Protein 3HMS (pdb70)

Solvent-accessible surface area: 5576 Å² total; per-residue (Å²): 259,67,28,29,146,73,12,103,107,22,64,90,20,9,8,80,76,108,54,128,92,42,94,59,83,55,106,126,20,114,62,19,46,64,0,0,16,133,1,44,144,35,190,67,24,90,30,72,4,66,0,0,0,16,8,96,82,131,98,37,0,30,6,1,28,3,6,30,90,36,104,30,12,139,122,95,121,10,122,70,45,4,0,20,4,5,119,108,76,39,251

Structure (mmCIF, N/CA/C/O backbone):
data_3HMS
#
_entry.id   3HMS
#
_cell.length_a   38.910
_cell.length_b   42.210
_cell.length_c   52.350
_cell.angle_alpha   90.00
_cell.angle_beta   90.00
_cell.angle_gamma   90.00
#
_symmetry.space_group_name_H-M   'P 21 21 21'
#
loop_
_entity.id
_entity.type
_entity.pdbx_description
1 polymer 'Hepatocyte growth factor'
2 non-polymer 'SULFATE ION'
3 water water
#
loop_
_atom_site.group_PDB
_atom_site.id
_atom_site.type_symbol
_atom_site.label_atom_id
_atom_site.label_alt_id
_atom_site.label_comp_id
_atom_site.label_asym_id
_atom_site.label_entity_id
_atom_site.label_seq_id
_atom_site.pdbx_PDB_ins_code
_atom_site.Cartn_x
_atom_site.Cartn_y
_atom_site.Cartn_z
_atom_site.occupancy
_atom_site.B_iso_or_equiv
_atom_site.auth_seq_id
_atom_site.auth_comp_id
_atom_site.auth_asym_id
_atom_site.auth_atom_id
_atom_site.pdbx_PDB_model_num
ATOM 1 N N . ARG A 1 11 ? -16.512 -23.624 2.189 1.00 32.58 36 ARG A N 1
ATOM 2 C CA . ARG A 1 11 ? -16.234 -23.464 0.734 1.00 31.37 36 ARG A CA 1
ATOM 3 C C . ARG A 1 11 ? -16.288 -22.002 0.301 1.00 28.78 36 ARG A C 1
ATOM 4 O O . ARG A 1 11 ? -15.285 -21.443 -0.143 1.00 28.39 36 ARG A O 1
ATOM 12 N N . ASN A 1 12 ? -17.457 -21.381 0.430 1.00 25.36 37 ASN A N 1
ATOM 13 C CA . ASN A 1 12 ? -17.604 -19.984 0.043 1.00 22.17 37 ASN A CA 1
ATOM 14 C C . ASN A 1 12 ? -16.875 -19.073 1.018 1.00 19.77 37 ASN A C 1
ATOM 15 O O . ASN A 1 12 ? -16.858 -19.317 2.226 1.00 21.66 37 ASN A O 1
ATOM 20 N N . THR A 1 13 ? -16.269 -18.020 0.479 1.00 16.24 38 THR A N 1
ATOM 21 C CA . THR A 1 13 ? -15.486 -17.088 1.274 1.00 11.71 38 THR A CA 1
ATOM 22 C C . THR A 1 13 ? -16.064 -15.682 1.366 1.00 10.77 38 THR A C 1
ATOM 23 O O . THR A 1 13 ? -15.404 -14.774 1.865 1.00 10.00 38 THR A O 1
ATOM 27 N N . ILE A 1 14 ? -17.294 -15.489 0.905 1.00 9.64 39 ILE A N 1
ATOM 28 C CA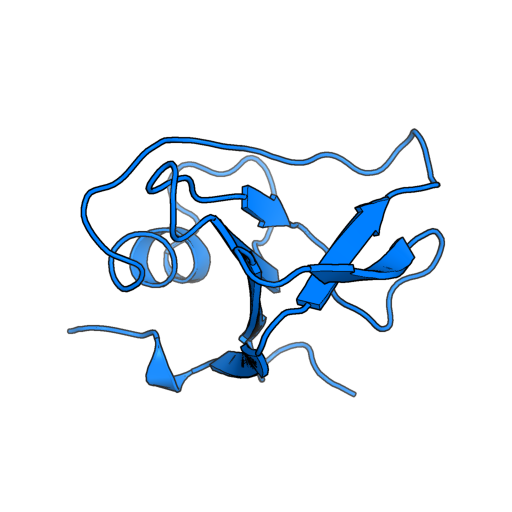 . ILE A 1 14 ? -17.876 -14.150 0.934 1.00 9.49 39 ILE A CA 1
ATOM 29 C C . ILE A 1 14 ? -18.044 -13.592 2.347 1.00 10.64 39 ILE A C 1
ATOM 30 O O . ILE A 1 14 ? -18.164 -12.381 2.535 1.00 10.70 39 ILE A O 1
ATOM 35 N N . HIS A 1 15 ? -18.031 -14.463 3.348 1.00 10.12 40 HIS A N 1
ATOM 36 C CA . HIS A 1 15 ? -18.175 -13.990 4.718 1.00 12.30 40 HIS A CA 1
ATOM 37 C C . HIS A 1 15 ? -16.891 -13.337 5.226 1.00 13.47 40 HIS A C 1
ATOM 38 O O . HIS A 1 15 ? -16.861 -12.771 6.317 1.00 14.45 40 HIS A O 1
ATOM 45 N N . GLU A 1 16 ? -15.838 -13.406 4.415 1.00 12.36 41 GLU A N 1
ATOM 46 C CA . GLU A 1 16 ? -14.551 -12.800 4.750 1.00 13.23 41 GLU A CA 1
ATOM 47 C C . GLU A 1 16 ? -14.571 -11.319 4.395 1.00 11.75 41 GLU A C 1
ATOM 48 O O . GLU A 1 16 ? -13.593 -10.608 4.626 1.00 11.74 41 GLU A O 1
ATOM 54 N N . PHE A 1 17 ? -15.683 -10.862 3.829 1.00 9.64 42 PHE A N 1
ATOM 55 C CA . PHE A 1 17 ? -15.806 -9.477 3.390 1.00 9.94 42 PHE A CA 1
ATOM 56 C C . PHE A 1 17 ? -16.801 -8.615 4.149 1.00 9.51 42 PHE A C 1
ATOM 57 O O . PHE A 1 17 ? -17.841 -9.093 4.608 1.00 11.89 42 PHE A O 1
ATOM 65 N N . LYS A 1 18 ? -16.473 -7.331 4.254 1.00 10.58 43 LYS A N 1
ATOM 66 C CA . LYS A 1 18 ? -17.355 -6.354 4.871 1.00 10.96 43 LYS A CA 1
ATOM 67 C C . LYS A 1 18 ? -18.178 -5.817 3.704 1.00 9.16 43 LYS A C 1
ATOM 68 O O . LYS A 1 18 ? -17.627 -5.307 2.729 1.00 8.88 43 LYS A O 1
ATOM 74 N N . LYS A 1 19 ? -19.494 -5.923 3.801 1.00 10.00 44 LYS A N 1
ATOM 75 C CA . LYS A 1 19 ? -20.353 -5.461 2.720 1.00 10.38 44 LYS A CA 1
ATOM 76 C C . LYS A 1 19 ? -20.866 -4.041 2.912 1.00 10.62 44 LYS A C 1
ATOM 77 O O . LYS A 1 19 ? -21.258 -3.657 4.015 1.00 11.69 44 LYS A O 1
ATOM 83 N N . SER A 1 20 ? -20.837 -3.262 1.832 1.00 9.25 45 SER A N 1
ATOM 84 C CA . SER A 1 20 ? -21.371 -1.905 1.829 1.00 10.75 45 SER A CA 1
ATOM 85 C C . SER A 1 20 ? -22.400 -1.929 0.699 1.00 10.37 45 SER A C 1
ATOM 86 O O . SER A 1 20 ? -22.050 -1.839 -0.482 1.00 10.08 45 SER A O 1
ATOM 89 N N . ALA A 1 21 ? -23.669 -2.078 1.059 1.00 10.39 46 ALA A N 1
ATOM 90 C CA . ALA A 1 21 ? -24.727 -2.140 0.056 1.00 10.68 46 ALA A CA 1
ATOM 91 C C . ALA A 1 21 ? -24.892 -0.844 -0.732 1.00 10.08 46 ALA A C 1
ATOM 92 O O . ALA A 1 21 ? -24.623 0.245 -0.222 1.00 10.56 46 ALA A O 1
ATOM 94 N N . LYS A 1 22 ? -25.347 -0.984 -1.974 1.00 10.18 47 LYS A N 1
ATOM 95 C CA . LYS A 1 22 ? -25.593 0.145 -2.871 1.00 11.74 47 LYS A CA 1
ATOM 96 C C . LYS A 1 22 ? -24.425 1.114 -2.903 1.00 11.02 47 LYS A C 1
ATOM 97 O O . LYS A 1 22 ? -24.594 2.334 -2.802 1.00 11.65 47 LYS A O 1
ATOM 103 N N . THR A 1 23 ? -23.236 0.546 -3.062 1.00 11.81 48 THR A N 1
ATOM 104 C CA . THR A 1 23 ? -22.005 1.313 -3.106 1.00 11.47 48 THR A CA 1
ATOM 105 C C . THR A 1 23 ? -21.039 0.694 -4.109 1.00 12.08 48 THR A C 1
ATOM 106 O O . THR A 1 23 ? -21.011 -0.523 -4.293 1.00 10.85 48 THR A O 1
ATOM 110 N N . THR A 1 24 ? -20.255 1.543 -4.759 1.00 11.87 49 THR A N 1
ATOM 111 C CA . THR A 1 24 ? -19.240 1.076 -5.688 1.00 12.10 49 THR A CA 1
ATOM 112 C C . THR A 1 24 ? -18.034 1.970 -5.458 1.00 13.06 49 THR A C 1
ATOM 113 O O . THR A 1 24 ? -18.118 2.945 -4.711 1.00 13.43 49 THR A O 1
ATOM 117 N N . LEU A 1 25 ? -16.908 1.624 -6.068 1.00 14.35 50 LEU A N 1
ATOM 118 C CA . LEU A 1 25 ? -15.700 2.422 -5.929 1.00 15.56 50 LEU A CA 1
ATOM 119 C C . LEU A 1 25 ? -15.304 2.940 -7.300 1.00 16.02 50 LEU A C 1
ATOM 120 O O . LEU A 1 25 ? -15.333 2.206 -8.286 1.00 16.25 50 LEU A O 1
ATOM 125 N N . ILE A 1 26 ? -14.956 4.216 -7.360 1.00 17.80 51 ILE A N 1
ATOM 126 C CA . ILE A 1 26 ? -14.544 4.830 -8.611 1.00 19.93 51 ILE A CA 1
ATOM 127 C C . ILE A 1 26 ? -13.054 5.104 -8.484 1.00 20.65 51 ILE A C 1
ATOM 128 O O . ILE A 1 26 ? -12.615 5.727 -7.521 1.00 20.03 51 ILE A O 1
ATOM 133 N N . LYS A 1 27 ? -12.268 4.623 -9.437 1.00 22.96 52 LYS A N 1
ATOM 134 C CA . LYS A 1 27 ? -10.838 4.859 -9.358 1.00 26.11 52 LYS A CA 1
ATOM 135 C C . LYS A 1 27 ? -10.485 6.128 -10.116 1.00 26.95 52 LYS A C 1
ATOM 136 O O . LYS A 1 27 ? -10.824 6.282 -11.289 1.00 26.04 52 LYS A O 1
ATOM 142 N N . ILE A 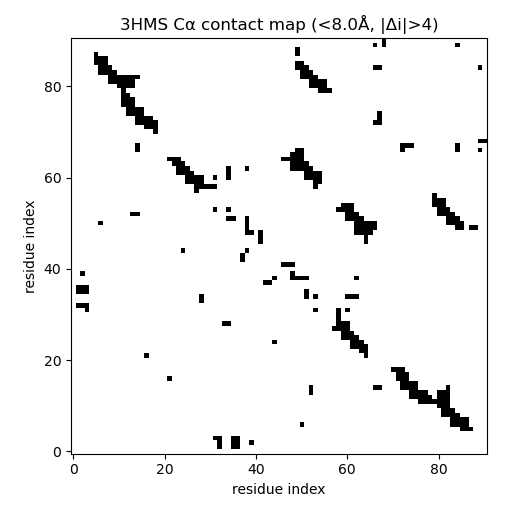1 28 ? -9.818 7.042 -9.422 1.00 29.42 53 ILE A N 1
ATOM 143 C CA . ILE A 1 28 ? -9.411 8.311 -10.007 1.00 31.61 53 ILE A CA 1
ATOM 144 C C . ILE A 1 28 ? -7.979 8.196 -10.514 1.00 33.30 53 ILE A C 1
ATOM 145 O O . ILE A 1 28 ? -7.631 8.746 -11.560 1.00 33.96 53 ILE A O 1
ATOM 150 N N . ASP A 1 29 ? -7.152 7.476 -9.762 1.00 34.46 54 ASP A N 1
ATOM 151 C CA . ASP A 1 29 ? -5.755 7.281 -10.125 1.00 36.03 54 ASP A CA 1
ATOM 152 C C . ASP A 1 29 ? -5.652 6.384 -11.354 1.00 35.62 54 ASP A C 1
ATOM 153 O O . ASP A 1 29 ? -6.068 5.226 -11.326 1.00 35.68 54 ASP A O 1
ATOM 158 N N . PRO A 1 30 ? -5.097 6.913 -12.453 1.00 35.66 55 PRO A N 1
ATOM 159 C CA . PRO A 1 30 ? -4.935 6.164 -13.704 1.00 35.49 55 PRO A CA 1
ATOM 160 C C . PRO A 1 30 ? -4.050 4.927 -13.563 1.00 34.93 55 PRO A C 1
ATOM 161 O O . PRO A 1 30 ? -4.202 3.957 -14.305 1.00 34.37 55 PRO A O 1
ATOM 165 N N . ALA A 1 31 ? -3.125 4.971 -12.610 1.00 35.13 56 ALA A N 1
ATOM 166 C CA . ALA A 1 31 ? -2.200 3.866 -12.382 1.00 34.98 56 ALA A CA 1
ATOM 167 C C . ALA A 1 31 ? -2.875 2.610 -11.844 1.00 34.21 56 ALA A C 1
ATOM 168 O O . ALA A 1 31 ? -2.414 1.497 -12.101 1.00 34.69 56 ALA A O 1
ATOM 170 N N . LEU A 1 32 ? -3.958 2.788 -11.093 1.00 33.20 57 LEU A N 1
ATOM 171 C CA . LEU A 1 32 ? -4.685 1.659 -10.520 1.00 31.42 57 LEU A CA 1
ATOM 172 C C . LEU A 1 32 ? -5.350 0.824 -11.608 1.00 31.65 57 LEU A C 1
ATOM 173 O O . LEU A 1 32 ? -5.873 1.366 -12.580 1.00 32.10 57 LEU A O 1
ATOM 178 N N . LYS A 1 33 ? -5.326 -0.495 -11.441 1.00 30.88 58 LYS A N 1
ATOM 179 C CA . LYS A 1 33 ? -5.929 -1.395 -12.416 1.00 30.61 58 LYS A CA 1
ATOM 180 C C 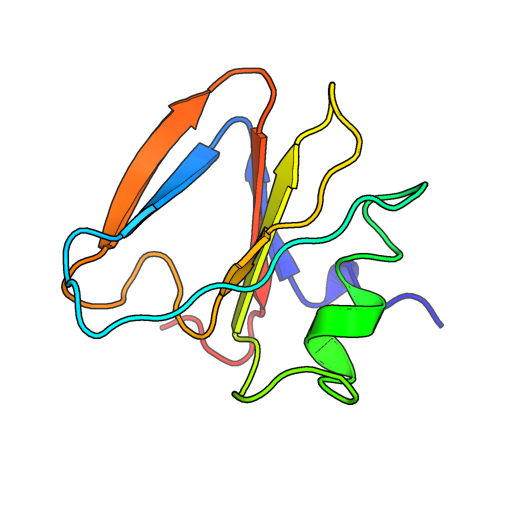. LYS A 1 33 ? -7.116 -2.156 -11.839 1.00 29.58 58 LYS A C 1
ATOM 181 O O . LYS A 1 33 ? -7.245 -2.300 -10.625 1.00 29.22 58 LYS A O 1
ATOM 187 N N . ILE A 1 34 ? -7.981 -2.634 -12.727 1.00 27.97 59 ILE A N 1
ATOM 188 C CA . ILE A 1 34 ? -9.173 -3.380 -12.338 1.00 26.59 59 ILE A CA 1
ATOM 189 C C . ILE A 1 34 ? -9.426 -4.509 -13.331 1.00 25.15 59 ILE A C 1
ATOM 190 O O . ILE A 1 34 ? -9.048 -4.415 -14.496 1.00 25.23 59 ILE A O 1
ATOM 195 N N . LYS A 1 35 ? -10.053 -5.583 -12.863 1.00 22.07 60 LYS A N 1
ATOM 196 C CA . LYS A 1 35 ? -10.387 -6.709 -13.725 1.00 21.02 60 LYS A CA 1
ATOM 197 C C . LYS A 1 35 ? -11.880 -6.960 -13.561 1.00 19.73 60 LYS A C 1
ATOM 198 O O . LYS A 1 35 ? -12.419 -6.796 -12.466 1.00 17.56 60 LYS A O 1
ATOM 204 N N A THR A 1 36 ? -12.544 -7.354 -14.645 0.50 19.08 61 THR A N 1
ATOM 205 N N B THR A 1 36 ? -12.545 -7.354 -14.643 0.50 19.68 61 THR A N 1
ATOM 206 C CA A THR A 1 36 ? -13.980 -7.612 -14.603 0.50 17.76 61 THR A CA 1
ATOM 207 C CA B THR A 1 36 ? -13.979 -7.611 -14.592 0.50 19.00 61 THR A CA 1
ATOM 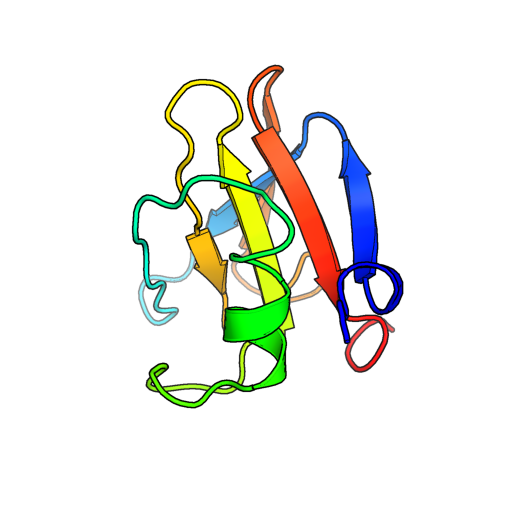208 C C A THR A 1 36 ? -14.350 -8.883 -15.357 0.50 18.42 61 THR A C 1
ATOM 209 C C B THR A 1 36 ? -14.363 -8.866 -15.369 0.50 19.11 61 THR A C 1
ATOM 210 O O A THR A 1 36 ? -13.644 -9.304 -16.273 0.50 17.81 61 THR A O 1
ATOM 211 O O B THR A 1 36 ? -13.677 -9.262 -16.312 0.50 18.53 61 THR A O 1
ATOM 218 N N . LYS A 1 37 ? -15.468 -9.484 -14.967 1.00 18.19 62 LYS A N 1
ATOM 219 C CA . LYS A 1 37 ? -15.952 -10.700 -15.608 1.00 19.83 62 LYS A CA 1
ATOM 220 C C . LYS A 1 37 ? -17.375 -10.947 -15.126 1.00 18.87 62 LYS A C 1
ATOM 221 O O . LYS A 1 37 ? -17.699 -10.668 -13.973 1.00 18.56 62 LYS A O 1
ATOM 227 N N . LYS A 1 38 ? -18.234 -11.456 -16.001 1.00 16.25 63 LYS A N 1
ATOM 228 C CA . LYS A 1 38 ? -19.596 -11.751 -15.584 1.00 16.26 63 LYS A CA 1
ATOM 229 C C . LYS A 1 38 ? -19.604 -13.124 -14.926 1.00 16.36 63 LYS A C 1
ATOM 230 O O . LYS A 1 38 ? -18.870 -14.023 -15.341 1.00 15.52 63 LYS A O 1
ATOM 236 N N . VAL A 1 39 ? -20.422 -13.273 -13.888 1.00 16.72 64 VAL A N 1
ATOM 237 C CA . VAL A 1 39 ? -20.545 -14.534 -13.167 1.00 18.94 64 VAL A CA 1
ATOM 238 C C . VAL A 1 39 ? -22.010 -14.755 -12.813 1.00 21.76 64 VAL A C 1
ATOM 239 O O . VAL A 1 39 ? -22.836 -13.865 -13.001 1.00 25.75 64 VAL A O 1
ATOM 243 N N . ASN A 1 40 ? -22.333 -15.936 -12.304 1.00 22.68 65 ASN A N 1
ATOM 244 C CA . ASN A 1 40 ? -23.712 -16.228 -11.936 1.00 23.39 65 ASN A CA 1
ATOM 245 C C . ASN A 1 40 ? -24.089 -15.718 -10.549 1.00 22.42 65 ASN A C 1
ATOM 246 O O . ASN A 1 40 ? -25.237 -15.330 -10.319 1.00 22.67 65 ASN A O 1
ATOM 251 N N . THR A 1 41 ? -23.129 -15.705 -9.629 1.00 18.48 66 THR A N 1
ATOM 252 C CA . THR A 1 41 ? -23.408 -15.251 -8.269 1.00 16.77 66 THR A CA 1
ATOM 253 C C . THR A 1 41 ? -22.284 -14.432 -7.654 1.00 15.64 66 THR A C 1
ATOM 254 O O . THR A 1 41 ? -21.136 -14.481 -8.102 1.00 14.41 66 THR A O 1
ATOM 258 N N . ALA A 1 42 ? -22.629 -13.687 -6.609 1.00 13.33 67 ALA A N 1
ATOM 259 C CA . ALA A 1 42 ? -21.664 -12.863 -5.905 1.00 11.85 67 ALA A CA 1
ATOM 260 C C . ALA A 1 42 ? -20.648 -13.762 -5.198 1.00 11.97 67 ALA A C 1
ATOM 261 O O . ALA A 1 42 ? -19.526 -13.348 -4.941 1.00 10.65 67 ALA A O 1
ATOM 263 N N . ASP A 1 43 ? -21.044 -14.994 -4.883 1.00 11.49 68 ASP A N 1
ATOM 264 C CA . ASP A 1 43 ? -20.123 -15.920 -4.235 1.00 12.24 68 ASP A CA 1
ATOM 265 C C . ASP A 1 43 ? -18.943 -16.217 -5.156 1.00 11.11 68 ASP A C 1
ATOM 266 O O . ASP A 1 43 ? -17.813 -16.383 -4.697 1.00 12.15 68 ASP A O 1
ATOM 271 N N . GLN A 1 44 ? -19.210 -16.297 -6.456 1.00 11.53 69 GLN A N 1
ATOM 272 C CA . GLN A 1 44 ? -18.147 -16.565 -7.417 1.00 12.30 69 GLN A CA 1
ATOM 273 C C . GLN A 1 44 ? -17.155 -15.403 -7.427 1.00 11.60 69 GLN A C 1
ATOM 274 O O . GLN A 1 44 ? -15.950 -15.607 -7.554 1.00 11.09 69 GLN A O 1
ATOM 280 N N A CYS A 1 45 ? -17.654 -14.178 -7.287 0.50 9.89 70 CYS A N 1
ATOM 281 N N B CYS A 1 45 ? -17.677 -14.191 -7.282 0.50 11.02 70 CYS A N 1
ATOM 282 C CA A CYS A 1 45 ? -16.758 -13.025 -7.262 0.50 9.56 70 CYS A CA 1
ATOM 283 C CA B CYS A 1 45 ? -16.858 -12.986 -7.265 0.50 11.67 70 CYS A CA 1
ATOM 284 C C A CYS A 1 45 ? -15.856 -13.143 -6.046 0.50 9.83 70 CYS A C 1
ATOM 285 C C B CYS A 1 45 ? -15.922 -13.027 -6.049 0.50 10.96 70 CYS A C 1
ATOM 286 O O A CYS A 1 45 ? -14.639 -12.997 -6.142 0.50 9.79 70 CYS A O 1
ATOM 287 O O B CYS A 1 45 ? -14.733 -12.734 -6.159 0.50 11.04 70 CYS A O 1
ATOM 292 N N . ALA A 1 46 ? -16.471 -13.408 -4.898 1.00 9.73 71 ALA A N 1
ATOM 293 C CA . ALA A 1 46 ? -15.716 -13.515 -3.654 1.00 10.00 71 ALA A CA 1
ATOM 294 C C . ALA A 1 46 ? -14.679 -14.628 -3.692 1.00 10.76 71 ALA A C 1
ATOM 295 O O . ALA A 1 46 ? -13.529 -14.423 -3.309 1.00 10.68 71 ALA A O 1
ATOM 297 N N . ASN A 1 47 ? -15.081 -15.811 -4.149 1.00 10.44 72 ASN A N 1
ATOM 298 C CA . ASN A 1 47 ? -14.153 -16.928 -4.205 1.00 12.67 72 ASN A CA 1
ATOM 299 C C . ASN A 1 47 ? -12.991 -16.665 -5.154 1.00 12.58 72 ASN A C 1
ATOM 300 O O . ASN A 1 47 ? -11.860 -17.038 -4.864 1.00 12.44 72 ASN A O 1
ATOM 305 N N . ARG A 1 48 ? -13.253 -16.007 -6.280 1.00 11.81 73 ARG A N 1
ATOM 306 C CA . ARG A 1 48 ? -12.168 -15.714 -7.205 1.00 11.77 73 ARG A CA 1
ATOM 307 C C . ARG A 1 48 ? -11.257 -14.631 -6.638 1.00 11.45 73 ARG A C 1
ATOM 308 O O . ARG A 1 48 ? -10.049 -14.636 -6.873 1.00 13.21 73 ARG A O 1
ATOM 316 N N . CYS A 1 49 ? -11.836 -13.708 -5.877 1.00 10.11 74 CYS A N 1
ATOM 317 C CA . CYS A 1 49 ? -11.057 -12.633 -5.283 1.00 9.28 74 CYS A CA 1
ATOM 318 C C . CYS A 1 49 ? -10.096 -13.175 -4.220 1.00 11.34 74 CYS A C 1
ATOM 319 O O . CYS A 1 49 ? -8.909 -12.850 -4.225 1.00 10.01 74 CYS A O 1
ATOM 322 N N . THR A 1 50 ? -10.601 -14.019 -3.323 1.00 10.48 75 THR A N 1
ATOM 323 C CA . THR A 1 50 ? -9.754 -14.560 -2.263 1.00 11.96 75 THR A CA 1
ATOM 324 C C . THR A 1 50 ? -8.690 -15.525 -2.773 1.00 14.42 75 THR A C 1
ATOM 325 O O . THR A 1 50 ? -7.579 -15.546 -2.251 1.00 11.88 75 THR A O 1
ATOM 329 N N . ARG A 1 51 ? -9.024 -16.318 -3.788 1.00 17.17 76 ARG A N 1
ATOM 330 C CA . ARG A 1 51 ? -8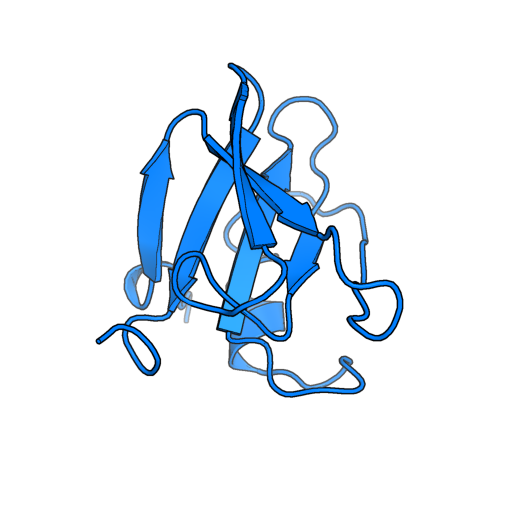.060 -17.265 -4.348 1.00 22.06 76 ARG A CA 1
ATOM 331 C C . ARG A 1 51 ? -7.029 -16.515 -5.185 1.00 23.89 76 ARG A C 1
ATOM 332 O O . ARG A 1 51 ? -5.889 -16.956 -5.326 1.00 23.39 76 ARG A O 1
ATOM 340 N N A ASN A 1 52 ? -7.430 -15.374 -5.737 0.50 25.02 77 ASN A N 1
ATOM 341 N N B ASN A 1 52 ? -7.461 -15.394 -5.753 0.50 25.72 77 ASN A N 1
ATOM 342 C CA A ASN A 1 52 ? -6.530 -14.546 -6.538 0.50 27.48 77 ASN A CA 1
ATOM 343 C CA B ASN A 1 52 ? -6.611 -14.533 -6.565 0.50 28.66 77 ASN A CA 1
ATOM 344 C C A ASN A 1 52 ? -5.778 -15.280 -7.639 0.50 29.60 77 ASN A C 1
ATOM 345 C C B ASN A 1 52 ? -5.836 -15.252 -7.670 0.50 30.31 77 ASN A C 1
ATOM 346 O O A ASN A 1 52 ? -4.835 -14.738 -8.214 0.50 29.78 77 ASN A O 1
ATOM 347 O O B ASN A 1 52 ? -4.932 -14.675 -8.274 0.50 30.24 77 ASN A O 1
ATOM 356 N N . LYS A 1 53 ? -6.192 -16.504 -7.941 1.00 31.81 78 LYS A N 1
ATOM 357 C CA . LYS A 1 53 ? -5.513 -17.284 -8.971 1.00 34.49 78 LYS A CA 1
ATOM 358 C C . LYS A 1 53 ? -5.413 -16.639 -10.354 1.00 35.49 78 LYS A C 1
ATOM 359 O O . LYS A 1 53 ? -4.354 -16.687 -10.982 1.00 37.47 78 LYS A O 1
ATOM 365 N N . GLY A 1 54 ? -6.496 -16.033 -10.830 1.00 34.79 79 GLY A N 1
ATOM 366 C CA . GLY A 1 54 ? -6.454 -15.419 -12.148 1.00 34.16 79 GLY A CA 1
ATOM 367 C C . GLY A 1 54 ? -6.431 -13.903 -12.153 1.00 33.06 79 GLY A C 1
ATOM 368 O O . GLY A 1 54 ? -7.007 -13.274 -13.040 1.00 34.96 79 GLY A O 1
ATOM 369 N N . LEU A 1 55 ? -5.753 -13.312 -11.174 1.00 31.44 80 LEU A N 1
ATOM 370 C CA . LEU A 1 55 ? -5.673 -11.859 -11.068 1.00 28.74 80 LEU A CA 1
ATOM 371 C C . LEU A 1 55 ? -4.228 -11.374 -10.948 1.00 28.52 80 LEU A C 1
ATOM 372 O O . LEU A 1 55 ? -3.463 -11.867 -10.116 1.00 27.38 80 LEU A O 1
ATOM 377 N N . PRO A 1 56 ? -3.841 -10.392 -11.779 1.00 27.03 81 PRO A N 1
ATOM 378 C CA . PRO A 1 56 ? -2.497 -9.805 -11.809 1.00 27.09 81 PRO A CA 1
ATOM 379 C C . PRO A 1 56 ? -2.186 -8.894 -10.620 1.00 26.20 81 PRO A C 1
ATOM 380 O O . PRO A 1 56 ? -1.386 -7.963 -10.730 1.00 27.10 81 PRO A O 1
ATOM 384 N N . PHE A 1 57 ? -2.820 -9.166 -9.486 1.00 22.39 82 PHE A N 1
ATOM 385 C CA . PHE A 1 57 ? -2.607 -8.372 -8.286 1.00 20.26 82 PHE A CA 1
ATOM 386 C C . PHE A 1 57 ? -3.286 -9.054 -7.109 1.00 18.58 82 PHE A C 1
ATOM 387 O O . PHE A 1 57 ? -3.968 -10.061 -7.283 1.00 20.09 82 PHE A O 1
ATOM 395 N N . THR A 1 58 ? -3.086 -8.516 -5.912 1.00 17.30 83 THR A N 1
ATOM 396 C CA . THR A 1 58 ? -3.725 -9.072 -4.724 1.00 16.05 83 THR A CA 1
ATOM 397 C C . THR A 1 58 ? -5.117 -8.447 -4.647 1.00 13.89 83 THR A C 1
ATOM 398 O O . THR A 1 58 ? -5.251 -7.240 -4.454 1.00 13.74 83 THR A O 1
ATOM 402 N N . CYS A 1 59 ? -6.151 -9.262 -4.815 1.00 12.98 84 CYS A N 1
ATOM 403 C CA . CYS A 1 59 ? -7.514 -8.746 -4.758 1.00 13.04 84 CYS A CA 1
ATOM 404 C C . CYS A 1 59 ? -7.853 -8.370 -3.328 1.00 13.02 84 CYS A C 1
ATOM 405 O O . CYS A 1 59 ? -7.756 -9.201 -2.422 1.00 12.93 84 CYS A O 1
ATOM 408 N N . LYS A 1 60 ? -8.250 -7.118 -3.125 1.00 11.18 85 LYS A N 1
ATOM 409 C CA . LYS A 1 60 ? -8.598 -6.644 -1.793 1.00 9.90 85 LYS A CA 1
ATOM 410 C C . LYS A 1 60 ? -10.082 -6.378 -1.630 1.00 9.11 85 LYS A C 1
ATOM 411 O O . LYS A 1 60 ? -10.578 -6.263 -0.509 1.00 10.36 85 LYS A O 1
ATOM 417 N N . ALA A 1 61 ? -10.788 -6.265 -2.745 1.00 8.26 86 ALA A N 1
ATOM 418 C CA . ALA A 1 61 ? -12.214 -5.981 -2.689 1.00 9.31 86 ALA A CA 1
ATOM 419 C C . ALA A 1 61 ? -12.841 -6.182 -4.055 1.00 9.36 86 ALA A C 1
ATOM 420 O O . ALA A 1 61 ? -12.144 -6.309 -5.060 1.00 10.94 86 ALA A O 1
ATOM 422 N N . PHE A 1 62 ? -14.165 -6.220 -4.089 1.00 9.00 87 PHE A N 1
ATOM 423 C CA . PHE A 1 62 ? -14.859 -6.367 -5.354 1.00 8.73 87 PHE A CA 1
ATOM 424 C C . PHE A 1 62 ? -16.244 -5.753 -5.269 1.00 9.11 87 PHE A C 1
ATOM 425 O O . PHE A 1 62 ? -16.792 -5.556 -4.183 1.00 7.69 87 PHE A O 1
ATOM 433 N N . VAL A 1 63 ? -16.793 -5.412 -6.424 1.00 9.15 88 VAL A N 1
ATOM 434 C CA . VAL A 1 63 ? -18.135 -4.869 -6.483 1.00 9.62 88 VAL A CA 1
ATOM 435 C C . VAL A 1 63 ? -18.907 -5.857 -7.334 1.00 10.09 88 VAL A C 1
ATOM 436 O O . VAL A 1 63 ? -18.367 -6.419 -8.284 1.00 10.69 88 VAL A O 1
ATOM 440 N N . PHE A 1 64 ? -20.158 -6.096 -6.966 1.00 8.67 89 PHE A N 1
ATOM 441 C CA . PHE A 1 64 ? -20.995 -6.995 -7.731 1.00 9.36 89 PHE A CA 1
ATOM 442 C C . PHE A 1 64 ? -22.097 -6.135 -8.312 1.00 10.12 89 PHE A C 1
ATOM 443 O O . PHE A 1 64 ? -22.797 -5.433 -7.577 1.00 10.59 89 PHE A O 1
ATOM 451 N N . ASP A 1 65 ? -22.204 -6.154 -9.635 1.00 11.98 90 ASP A N 1
ATOM 452 C CA . ASP A 1 65 ? -23.246 -5.423 -10.345 1.00 13.43 90 ASP A CA 1
ATOM 453 C C . ASP A 1 65 ? -24.381 -6.437 -10.392 1.00 13.81 90 ASP A C 1
ATOM 454 O O . ASP A 1 65 ? -24.348 -7.385 -11.179 1.00 14.01 90 ASP A O 1
ATOM 459 N N . LYS A 1 66 ? -25.364 -6.234 -9.524 1.00 14.00 91 LYS A N 1
ATOM 460 C CA . LYS A 1 66 ? -26.509 -7.121 -9.385 1.00 16.24 91 LYS A CA 1
ATOM 461 C C . LYS A 1 66 ? -27.338 -7.287 -10.651 1.00 18.56 91 LYS A C 1
ATOM 462 O O . LYS A 1 66 ? -27.840 -8.377 -10.931 1.00 22.29 91 LYS A O 1
ATOM 468 N N . ALA A 1 67 ? -27.478 -6.210 -11.413 1.00 18.83 92 ALA A N 1
ATOM 469 C CA . ALA A 1 67 ? -28.269 -6.248 -12.639 1.00 21.32 92 ALA A CA 1
ATOM 470 C C . ALA A 1 67 ? -27.584 -6.987 -13.784 1.00 22.26 92 ALA A C 1
ATOM 471 O O . ALA A 1 67 ? -28.215 -7.786 -14.482 1.00 22.54 92 ALA A O 1
ATOM 473 N N . ARG A 1 68 ? -26.297 -6.717 -13.974 1.00 23.19 93 ARG A N 1
ATOM 474 C CA . ARG A 1 68 ? -25.529 -7.340 -15.048 1.00 23.70 93 ARG A CA 1
ATOM 475 C C . ARG A 1 68 ? -24.809 -8.617 -14.623 1.00 22.01 93 ARG A C 1
ATOM 476 O O . ARG A 1 68 ? -24.231 -9.316 -15.459 1.00 21.90 93 ARG A O 1
ATOM 484 N N . LYS A 1 69 ? -24.853 -8.924 -13.330 1.00 20.37 94 LYS A N 1
ATOM 485 C CA . LYS A 1 69 ? -24.190 -10.113 -12.800 1.00 20.31 94 LYS A CA 1
ATOM 486 C C . LYS A 1 69 ? -22.703 -10.006 -13.102 1.00 19.67 94 LYS A C 1
ATOM 487 O O . LYS A 1 69 ? -22.063 -10.983 -13.494 1.00 19.93 94 LYS A O 1
ATOM 493 N N . GLN A 1 70 ? -22.154 -8.812 -12.916 1.00 18.09 95 GLN A N 1
ATOM 494 C CA . GLN A 1 70 ? -20.747 -8.596 -13.201 1.00 17.52 95 GLN A CA 1
ATOM 495 C C . GLN A 1 70 ? -19.893 -8.371 -11.969 1.00 15.43 95 GLN A C 1
ATOM 496 O O . GLN A 1 70 ? -20.291 -7.677 -11.035 1.00 13.36 95 GLN A O 1
ATOM 502 N N A CYS A 1 71 ? -18.710 -8.986 -11.960 0.50 13.62 96 CYS A N 1
ATOM 503 N N B CYS A 1 71 ? -18.703 -8.947 -12.000 0.50 14.87 96 CYS A N 1
ATOM 504 C CA A CYS A 1 71 ? -17.772 -8.812 -10.854 0.50 12.29 96 CYS A CA 1
ATOM 505 C CA B CYS A 1 71 ? -17.759 -8.869 -10.903 0.50 14.38 96 CYS A CA 1
ATOM 506 C C A CYS A 1 71 ? -16.756 -7.774 -11.284 0.50 11.55 96 CYS A C 1
ATOM 507 C C B CYS A 1 71 ? -16.631 -7.886 -11.236 0.50 12.84 96 CYS A C 1
ATOM 508 O O A CYS A 1 71 ? -16.327 -7.746 -12.435 0.50 12.10 96 CYS A O 1
ATOM 509 O O B CYS A 1 71 ? -16.006 -8.000 -12.288 0.50 12.89 96 CYS A O 1
ATOM 514 N N . LEU A 1 72 ? -16.375 -6.926 -10.344 1.00 10.86 97 LEU A N 1
ATOM 515 C CA . LEU A 1 72 ? -15.337 -5.930 -10.573 1.00 12.06 97 LEU A CA 1
ATOM 516 C C . LEU A 1 72 ? -14.338 -6.193 -9.450 1.00 11.25 97 LEU A C 1
ATOM 517 O O . LEU A 1 72 ? -14.649 -5.936 -8.292 1.00 11.95 97 LEU A O 1
ATOM 522 N N . TRP A 1 73 ? -13.163 -6.727 -9.784 1.00 10.08 98 TRP A N 1
ATOM 523 C CA . TRP A 1 73 ? -12.136 -7.025 -8.780 1.00 9.46 98 TRP A CA 1
ATOM 524 C C . TRP A 1 73 ? -11.127 -5.889 -8.671 1.00 10.69 98 TRP A C 1
ATOM 525 O O . TRP A 1 73 ? -10.616 -5.406 -9.688 1.00 11.62 98 TRP A O 1
ATOM 536 N N . PHE A 1 74 ? -10.829 -5.484 -7.437 1.00 11.60 99 PHE A N 1
ATOM 537 C CA . PHE A 1 74 ? -9.907 -4.377 -7.184 1.00 11.77 99 PHE A CA 1
ATOM 538 C C . PHE A 1 74 ? -8.681 -4.709 -6.333 1.00 13.12 99 PHE A C 1
ATOM 539 O O . PHE A 1 74 ? -8.753 -5.500 -5.397 1.00 12.14 99 PHE A O 1
ATOM 547 N N . PRO A 1 75 ? -7.533 -4.091 -6.651 1.00 13.21 100 PRO A N 1
ATOM 548 C CA . PRO A 1 75 ? -6.301 -4.310 -5.889 1.00 13.81 100 PRO A CA 1
ATOM 549 C C . PRO A 1 75 ? -6.260 -3.205 -4.828 1.00 14.39 100 PRO A C 1
ATOM 550 O O . PRO A 1 75 ? -5.203 -2.860 -4.294 1.00 16.22 100 PRO A O 1
ATOM 554 N N . PHE A 1 76 ? -7.437 -2.660 -4.526 1.00 13.74 101 PHE A N 1
ATOM 555 C CA . PHE A 1 76 ? -7.577 -1.582 -3.552 1.00 14.32 101 PHE A CA 1
ATOM 556 C C . PHE A 1 76 ? -8.946 -1.632 -2.882 1.00 13.63 101 PHE A C 1
ATOM 557 O O . PHE A 1 76 ? -9.794 -2.433 -3.262 1.00 14.07 101 PHE A O 1
ATOM 565 N N . ASN A 1 77 ? -9.154 -0.788 -1.873 1.00 13.74 102 ASN A N 1
ATOM 566 C CA . ASN A 1 77 ? -10.457 -0.716 -1.220 1.00 14.12 102 ASN A CA 1
ATOM 567 C C . ASN A 1 77 ? -10.846 0.746 -0.990 1.00 13.28 102 ASN A C 1
ATOM 568 O O . ASN A 1 77 ? -10.218 1.660 -1.543 1.00 13.89 102 ASN A O 1
ATOM 573 N N . SER A 1 78 ? -11.876 0.979 -0.187 1.00 15.43 103 SER A N 1
ATOM 574 C CA . SER A 1 78 ? -12.353 2.341 0.052 1.00 17.13 103 SER A CA 1
ATOM 575 C C . SER A 1 78 ? -11.415 3.271 0.815 1.00 19.08 103 SER A C 1
ATOM 576 O O . SER A 1 78 ? -11.656 4.477 0.878 1.00 18.82 103 SER A O 1
ATOM 579 N N A MET A 1 79 ? -10.350 2.722 1.390 0.50 19.42 104 MET A N 1
ATOM 580 N N B MET A 1 79 ? -10.354 2.715 1.392 0.50 19.41 104 MET A N 1
ATOM 581 C CA A MET A 1 79 ? -9.399 3.533 2.147 0.50 21.25 104 MET A CA 1
ATOM 582 C CA B MET A 1 79 ? -9.401 3.518 2.148 0.50 21.27 104 MET A CA 1
ATOM 583 C C A MET A 1 79 ? -8.137 3.838 1.349 0.50 21.39 104 MET A C 1
ATOM 584 C C B MET A 1 79 ? -8.120 3.791 1.368 0.50 21.40 104 MET A C 1
ATOM 585 O O A MET A 1 79 ? -7.223 4.497 1.847 0.50 22.13 104 MET A O 1
ATOM 586 O O B MET A 1 79 ? -7.176 4.384 1.894 0.50 22.29 104 MET A O 1
ATOM 595 N N . SER A 1 80 ? -8.092 3.361 0.111 1.00 21.69 105 SER A N 1
ATOM 596 C CA . SER A 1 80 ? -6.932 3.571 -0.746 1.00 22.14 105 SER A CA 1
ATOM 597 C C . SER A 1 80 ? -6.953 4.962 -1.381 1.00 22.72 105 SER A C 1
ATOM 598 O O . SER A 1 80 ? -8.017 5.537 -1.606 1.00 22.82 105 SER A O 1
ATOM 601 N N . SER A 1 81 ? -5.771 5.501 -1.664 1.00 24.97 106 SER A N 1
ATOM 602 C CA . SER A 1 81 ? -5.668 6.814 -2.288 1.00 25.34 106 SER A CA 1
ATOM 603 C C . SER A 1 81 ? -6.090 6.708 -3.749 1.00 25.66 106 SER A C 1
ATOM 604 O O . SER A 1 81 ? -5.892 5.672 -4.385 1.00 26.34 106 SER A O 1
ATOM 607 N N . GLY A 1 82 ? -6.675 7.78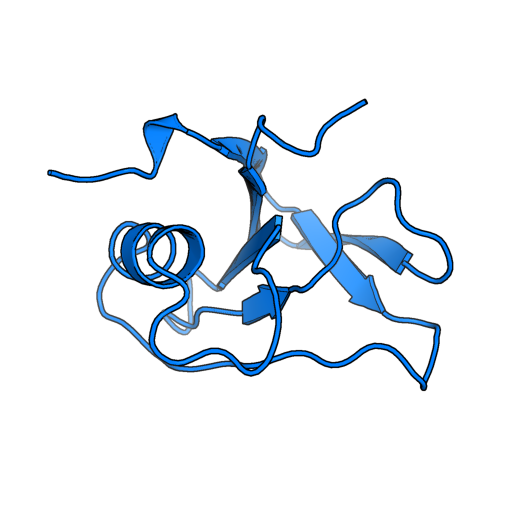0 -4.274 1.00 25.14 107 GLY A N 1
ATOM 608 C CA . GLY A 1 82 ? -7.104 7.785 -5.660 1.00 25.19 107 GLY A CA 1
ATOM 609 C C . GLY A 1 82 ? -8.353 6.963 -5.899 1.00 24.26 107 GLY A C 1
ATOM 610 O O . GLY A 1 82 ? -8.615 6.525 -7.020 1.00 25.09 107 GLY A O 1
ATOM 611 N N . VAL A 1 83 ? -9.126 6.755 -4.840 1.00 22.87 108 VAL A N 1
ATOM 612 C CA . VAL A 1 83 ? -10.357 5.979 -4.926 1.00 22.11 108 VAL A CA 1
ATOM 6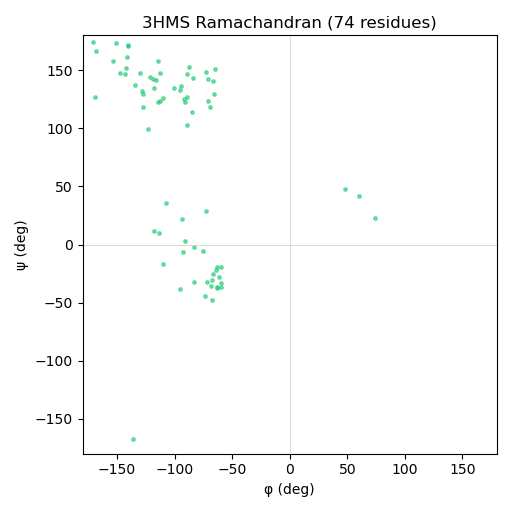13 C C . VAL A 1 83 ? -11.478 6.710 -4.200 1.00 20.84 108 VAL A C 1
ATOM 614 O O . VAL A 1 83 ? -11.277 7.241 -3.111 1.00 21.19 108 VAL A O 1
ATOM 618 N N . LYS A 1 84 ? -12.659 6.739 -4.806 1.00 20.91 109 LYS A N 1
ATOM 619 C CA . LYS A 1 84 ? -13.801 7.406 -4.194 1.00 21.70 109 LYS A CA 1
ATOM 620 C C . LYS A 1 84 ? -15.019 6.494 -4.189 1.00 19.73 109 LYS A C 1
ATOM 621 O O . LYS A 1 84 ? -15.187 5.667 -5.083 1.00 19.99 109 LYS A O 1
ATOM 627 N N . LYS A 1 85 ? -15.858 6.633 -3.168 1.00 19.51 110 LYS A N 1
ATOM 628 C CA . LYS A 1 85 ? -17.076 5.839 -3.080 1.00 19.24 110 LYS A CA 1
ATOM 629 C C . LYS A 1 85 ? -18.177 6.567 -3.836 1.00 17.78 110 LYS A C 1
ATOM 630 O O . LYS A 1 85 ? -18.150 7.789 -3.969 1.00 18.74 110 LYS A O 1
ATOM 636 N N . GLU A 1 86 ? -19.139 5.810 -4.343 1.00 15.59 111 GLU A N 1
ATOM 637 C CA . GLU A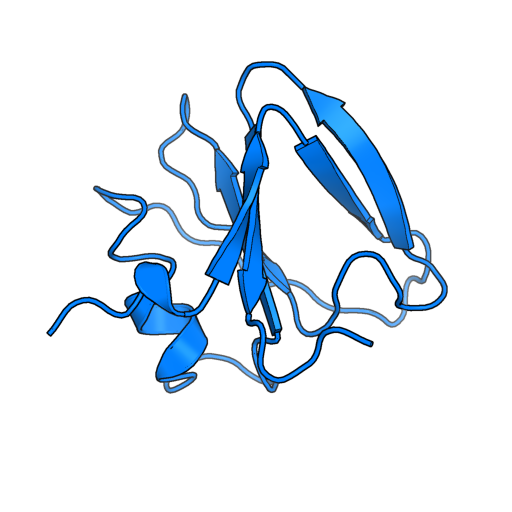 1 86 ? -20.271 6.385 -5.049 1.00 14.97 111 GLU A CA 1
ATOM 638 C C . GLU A 1 86 ? -21.461 5.479 -4.776 1.00 15.27 111 GLU A C 1
ATOM 639 O O . GLU A 1 86 ? -21.300 4.269 -4.604 1.00 13.28 111 GLU A O 1
ATOM 645 N N . PHE A 1 87 ? -22.649 6.069 -4.717 1.00 15.56 112 PHE A N 1
ATOM 646 C CA . PHE A 1 87 ? -23.870 5.316 -4.455 1.00 16.64 112 PHE A CA 1
ATOM 647 C C . PHE A 1 87 ? -24.493 4.806 -5.743 1.00 17.27 112 PHE A C 1
ATOM 648 O O . PHE A 1 87 ? -24.408 5.454 -6.782 1.00 19.13 112 PHE A O 1
ATOM 656 N N . GLY A 1 88 ? -25.125 3.641 -5.659 1.00 16.09 113 GLY A N 1
ATOM 657 C CA . GLY A 1 88 ? -25.775 3.052 -6.814 1.00 17.17 113 GLY A CA 1
ATOM 658 C C . GLY A 1 88 ? -26.637 1.882 -6.387 1.00 17.06 113 GLY A C 1
ATOM 659 O O . GLY A 1 88 ? -26.162 0.976 -5.706 1.00 16.24 113 GLY A O 1
ATOM 660 N N . HIS A 1 89 ? -27.903 1.894 -6.787 1.00 17.25 114 HIS A N 1
ATOM 661 C CA . HIS A 1 89 ? -28.825 0.824 -6.421 1.00 18.87 114 HIS A CA 1
ATOM 662 C C . HIS A 1 89 ? -28.420 -0.570 -6.888 1.00 16.88 114 HIS A C 1
ATOM 663 O O . HIS A 1 89 ? -28.697 -1.558 -6.209 1.00 16.82 114 HIS A O 1
ATOM 670 N N . GLU A 1 90 ? -27.763 -0.654 -8.038 1.00 16.64 115 GLU A N 1
ATOM 671 C CA . GLU A 1 90 ? -27.397 -1.951 -8.581 1.00 16.53 115 GLU A CA 1
ATOM 672 C C . GLU A 1 90 ? -26.029 -2.481 -8.183 1.00 15.24 115 GLU A C 1
ATOM 673 O O . GLU A 1 90 ? -25.640 -3.557 -8.633 1.00 15.32 115 GLU A O 1
ATOM 679 N N . PHE A 1 91 ? -25.311 -1.748 -7.336 1.00 13.38 116 PHE A N 1
ATOM 680 C CA . PHE A 1 91 ? -23.969 -2.161 -6.920 1.00 13.03 116 PHE A CA 1
ATOM 681 C C . PHE A 1 91 ? -23.831 -2.456 -5.433 1.00 11.61 116 PHE A C 1
ATOM 682 O O . PHE A 1 91 ? -24.412 -1.763 -4.601 1.00 13.52 116 PHE A O 1
ATOM 690 N N . ASP A 1 92 ? -23.057 -3.489 -5.108 1.00 9.52 117 ASP A N 1
ATOM 691 C CA . ASP A 1 92 ? -22.759 -3.823 -3.718 1.00 11.47 117 ASP A CA 1
ATOM 692 C C . ASP A 1 92 ? -21.241 -3.947 -3.630 1.00 11.35 117 ASP A C 1
ATOM 693 O O . ASP A 1 92 ? -20.621 -4.617 -4.462 1.00 10.71 117 ASP A O 1
ATOM 698 N N . LEU A 1 93 ? -20.649 -3.304 -2.627 1.00 8.59 118 LEU A N 1
ATOM 699 C CA . LEU A 1 93 ? -19.200 -3.345 -2.425 1.00 8.84 118 LEU A CA 1
ATOM 700 C C . LEU A 1 93 ? -18.838 -4.332 -1.323 1.00 9.75 118 LEU A C 1
ATOM 701 O O . LEU A 1 93 ? -19.451 -4.347 -0.258 1.00 9.47 118 LEU A O 1
ATOM 706 N N . TYR A 1 94 ? -17.827 -5.147 -1.585 1.00 7.83 119 TYR A N 1
ATOM 707 C CA . TYR A 1 94 ? -17.373 -6.132 -0.615 1.00 8.73 119 TYR A CA 1
ATOM 708 C C . TYR A 1 94 ? -15.876 -5.931 -0.433 1.00 8.34 119 TYR A C 1
ATOM 709 O O . TYR A 1 94 ? -15.117 -6.066 -1.389 1.00 9.65 119 TYR A O 1
ATOM 718 N N . GLU A 1 95 ? -15.463 -5.603 0.788 1.00 8.46 120 GLU A N 1
ATOM 719 C CA . GLU A 1 95 ? -14.052 -5.372 1.093 1.00 9.88 120 GLU A CA 1
ATOM 720 C C . GLU A 1 95 ? -13.534 -6.464 2.019 1.00 10.69 120 GLU A C 1
ATOM 721 O O . GLU A 1 95 ? -14.078 -6.671 3.104 1.00 9.72 120 GLU A O 1
ATOM 727 N N . ASN A 1 96 ? -12.480 -7.164 1.607 1.00 10.09 121 ASN A N 1
ATOM 728 C CA . ASN A 1 96 ? -11.971 -8.228 2.457 1.00 10.94 121 ASN A CA 1
ATOM 729 C C . ASN A 1 96 ? -11.425 -7.620 3.740 1.00 9.99 121 ASN A C 1
ATOM 730 O O . ASN A 1 96 ? -10.633 -6.674 3.708 1.00 10.71 121 ASN A O 1
ATOM 735 N N . LYS A 1 97 ? -11.862 -8.173 4.868 1.00 10.76 122 LYS A N 1
ATOM 736 C CA . LYS A 1 97 ? -11.461 -7.684 6.180 1.00 9.76 122 LYS A CA 1
ATOM 737 C C . LYS A 1 97 ? -9.961 -7.740 6.432 1.00 11.21 122 LYS A C 1
ATOM 738 O O . LYS A 1 97 ? -9.455 -7.051 7.319 1.00 11.40 122 LYS A O 1
ATOM 744 N N . ASP A 1 98 ? -9.248 -8.553 5.658 1.00 10.59 123 ASP A N 1
ATOM 745 C CA . ASP A 1 98 ? -7.804 -8.672 5.842 1.00 11.85 123 ASP A CA 1
ATOM 746 C C . ASP A 1 98 ? -7.052 -7.386 5.552 1.00 12.31 123 ASP A C 1
ATOM 747 O O . ASP A 1 98 ? -5.931 -7.202 6.032 1.00 14.42 123 ASP A O 1
ATOM 752 N N . TYR A 1 99 ? -7.653 -6.498 4.767 1.00 11.06 124 TYR A N 1
ATOM 753 C CA . TYR A 1 99 ? -6.980 -5.261 4.401 1.00 12.08 124 TYR A CA 1
ATOM 754 C C . TYR A 1 99 ? -7.676 -3.997 4.884 1.00 13.72 124 TYR A C 1
ATOM 755 O O . TYR A 1 99 ? -7.321 -2.892 4.473 1.00 13.44 124 TYR A O 1
ATOM 764 N N . ILE A 1 100 ? -8.660 -4.165 5.760 1.00 16.42 125 ILE A N 1
ATOM 765 C CA . ILE A 1 100 ? -9.403 -3.036 6.308 1.00 21.42 125 ILE A CA 1
ATOM 766 C C . ILE A 1 100 ? -8.738 -2.501 7.570 1.00 24.57 125 ILE A C 1
ATOM 767 O O . ILE A 1 100 ? -8.473 -3.257 8.508 1.00 24.13 125 ILE A O 1
ATOM 772 N N . ARG A 1 101 ? -8.487 -1.192 7.575 1.00 29.20 126 ARG A N 1
ATOM 773 C CA . ARG A 1 101 ? -7.866 -0.479 8.692 1.00 34.67 126 ARG A CA 1
ATOM 774 C C . ARG A 1 101 ? -6.349 -0.587 8.724 1.00 36.58 126 ARG A C 1
ATOM 775 O O . ARG A 1 101 ? -5.766 -1.010 7.703 1.00 39.64 126 ARG A O 1
#

Foldseek 3Di:
DFDLVLWDKDAQKDKDAQDPPWDKDKDADDDVSVLRVCQCVVPPPPANFFKWKAQQVRNMIITGNDDCVDPRMHMDGHNRIMIIGRPVPDD

Nearest PDB structures (foldseek):
  3hmt-assembly1_A  TM=9.842E-01  e=3.767E-18  Homo sapiens
  5cp9-assembly1_A  TM=9.992E-01  e=7.006E-17  Homo sapiens
  1gp9-assembly2_C  TM=9.843E-01  e=5.463E-17  Homo sapiens
  3sp8-assembly1_B  TM=9.706E-01  e=2.284E-16  Homo sapiens
  3hmr-assembly1_A  TM=9.543E-01  e=3.525E-15  Mus musculus

B-factor: mean 21.97, std 11.43, range [7.27, 67.81]

CATH classification: 3.50.4.10

Secondary structure (DSSP, 8-state):
---GGGEEEEEEEEEEE--TT---EEEE-S-HHHHHHHHHH-TT-SS---EEEEETTTTEEEEES--TTSTTEEEEEEEEEEEEEEGGG--

Organism: Homo sapiens (NCBI:txid9606)

GO terms:
  GO:0042802 identical protein binding (F, IPI)
  GO:0005515 protein binding (F, IPI)
  GO:0060665 regulation of branching involved in salivary gland morphogenesis by mesenchymal-epithelial signaling (P, IDA)
  GO:0001837 epithelial to mesenchymal transition (P, TAS)
  GO:2000573 positive regulation of DNA biosynthetic process (P, IDA)
  GO:0005576 extracellular region (C, TAS)
  GO:0031093 platelet alpha granule lumen (C, TAS)
  GO:0035729 cellular response to hepatocyte growth factor stimulus (P, IDA)
  GO:0043410 positive regulation of MAPK cascade (P, IDA)
  GO:0042056 chemoattractant activity (F, IDA)
  GO:1901299 negative regulation of hydrogen peroxide-mediated programmed cell death (P, IDA)
  GO:0030335 positive regulation of cell migration (P, IDA)
  GO:0051897 positive regulation of phosphatidylinositol 3-kinase/protein kinase B signal transduction (P, IDA)
  GO:0060326 cell chemotaxis (P, IDA)
  GO:0048012 hepatocyte growth factor receptor signaling pathway (P, IDA)
  GO:0090201 negative regulation of release of cytochrome c from mitochondria (P, IDA)
  GO:0016020 membrane (C, HDA)

InterPro domains:
  IPR000001 Kringle [PF00051] (128-206)
  IPR000001 Kringle [PF00051] (211-288)
  IPR000001 Kringle [PF00051] (305-383)
  IPR000001 Kringle [PF00051] (391-469)
  IPR000001 Kringle [PS50070] (127-206)
  IPR000001 Kringle [PS50070] (210-288)
  IPR000001 Kringle [PS50070] (304-383)
  IPR000001 Kringle [PS50070] (390-469)
  IPR000001 Kringle [SM00130] (126-208)
  IPR000001 Kringle [SM00130] (209-290)
  IPR000001 Kringle [SM00130] (303-385)
  IPR000001 Kringle [SM00130] (389-471)
  IPR000001 Kringle [cd00108] (126-207)
  IPR000001 Kringle [cd00108] (208-289)
  IPR000001 Kringle [cd00108] (302-384)
  IPR000001 Kringle [cd00108] (388-470)
  IPR001254 Serine proteases, trypsin domain [PF00089] (499-716)
  IPR001254 Serine proteases, trypsin domain [PS50240] (495-721)
  IPR001254 Serine proteases, trypsin domain [SM00020] (494-716)
  IPR001254 Serine proteases, trypsin domain [cd00190] (495-719)

Radius of gyration: 11.74 Å; Cα contacts (8 Å, |Δi|>4): 204; chains: 1; bounding box: 27×32×24 Å

Sequence (91 aa):
RNTIHEFKKSAKTTLIKIDPALKIKTTKKVNTADQCCANRCTRNNKGLPFTCKAFVFDKARKQCCLWFPFNSMMSSGVKKEFGHEFDLYENKDYIR